Protein AF-A0A5C5SNL2-F1 (afdb_monomer_lite)

pLDDT: mean 94.35, std 7.92, range [54.0, 98.75]

Sequence (101 aa):
MPVIDLAWHLDLPFWANGGKPFKVRPSAVAADRSRYPAQWERTMAADLRFALHARTRSTGQVVILDGIHRLLKASILGWPTVNVRLLTEADLDDIAIAAPR

Radius of gyration: 14.46 Å; chains: 1; bounding box: 31×41×36 Å

Foldseek 3Di:
DFLVLVVVQQQWQQQDDPPRGRDDGNVVCVVCVVVPVVLVVLLCPDDQVDAFEWEADPVRRIGTPDDPSNSSNCVVVVPRDGHYDYDDVVNCCVVVPDDDD

Secondary structure (DSSP, 8-state):
-BHHHHGGGGGS--EEETTEEEEE-HHHHHH-TTT-HHHHHHHHH--TTSPEEEEE-TTS-EEEEE-HHHHHHHHHTT-SB--EEE--HHHHHHH--PPP-

Structure (mmCIF, N/CA/C/O backbone):
data_AF-A0A5C5SNL2-F1
#
_entry.id   AF-A0A5C5SNL2-F1
#
loop_
_atom_site.group_PDB
_atom_site.id
_atom_site.type_symbol
_atom_site.label_atom_id
_atom_site.label_alt_id
_atom_site.label_comp_id
_atom_site.label_asym_id
_atom_site.label_entity_id
_atom_site.label_seq_id
_atom_site.pdbx_PDB_ins_code
_atom_site.Cartn_x
_atom_site.Cartn_y
_atom_site.Cartn_z
_atom_site.occupancy
_atom_site.B_iso_or_equiv
_atom_site.auth_seq_id
_atom_site.auth_comp_id
_atom_site.auth_asym_id
_atom_site.auth_atom_id
_atom_site.pdbx_PDB_model_num
ATOM 1 N N . MET A 1 1 ? -6.074 -9.224 7.440 1.00 96.00 1 MET A N 1
ATOM 2 C CA . MET A 1 1 ? -7.050 -8.647 6.490 1.00 96.00 1 MET A CA 1
ATOM 3 C C . MET A 1 1 ? -6.908 -9.342 5.146 1.00 96.00 1 MET A C 1
ATOM 5 O O . MET A 1 1 ? -5.761 -9.581 4.766 1.00 96.00 1 MET A O 1
ATOM 9 N N . PRO A 1 2 ? -8.005 -9.707 4.461 1.00 97.94 2 PRO A N 1
ATOM 10 C CA . PRO A 1 2 ? -7.946 -10.265 3.113 1.00 97.94 2 PRO A CA 1
ATOM 11 C C . PRO A 1 2 ? -7.201 -9.339 2.150 1.00 97.94 2 PRO A C 1
ATOM 13 O O . PRO A 1 2 ? -7.404 -8.127 2.160 1.00 97.94 2 PRO A O 1
ATOM 16 N N . VAL A 1 3 ? -6.329 -9.902 1.313 1.00 98.12 3 VAL A N 1
ATOM 17 C CA . VAL A 1 3 ? -5.599 -9.111 0.305 1.00 98.12 3 VAL A CA 1
ATOM 18 C C . VAL A 1 3 ? -6.565 -8.495 -0.709 1.00 98.12 3 VAL A C 1
ATOM 20 O O . VAL A 1 3 ? -6.351 -7.363 -1.138 1.00 98.12 3 VAL A O 1
ATOM 23 N N . ILE A 1 4 ? -7.654 -9.195 -1.041 1.00 97.38 4 ILE A N 1
ATOM 24 C CA . ILE A 1 4 ? -8.660 -8.727 -2.003 1.00 97.38 4 ILE A CA 1
ATOM 25 C C . ILE A 1 4 ? -9.331 -7.413 -1.573 1.00 97.38 4 ILE A C 1
ATOM 27 O O . ILE A 1 4 ? -9.528 -6.534 -2.408 1.00 97.38 4 ILE A O 1
ATOM 31 N N . ASP A 1 5 ? -9.564 -7.221 -0.272 1.00 96.69 5 ASP A N 1
ATOM 32 C CA . ASP A 1 5 ? -10.177 -5.999 0.273 1.00 96.69 5 ASP A CA 1
ATOM 33 C C . ASP A 1 5 ? -9.267 -4.770 0.112 1.00 96.69 5 ASP A C 1
ATOM 35 O O . ASP A 1 5 ? -9.718 -3.624 0.127 1.00 96.69 5 ASP A O 1
ATOM 39 N N . LEU A 1 6 ? -7.963 -5.005 -0.056 1.00 97.75 6 LEU A N 1
ATOM 40 C CA . LEU A 1 6 ? -6.939 -3.977 -0.219 1.00 97.75 6 LEU A CA 1
ATOM 41 C C . LEU A 1 6 ? -6.451 -3.847 -1.665 1.00 97.75 6 LEU A C 1
ATOM 43 O O . LEU A 1 6 ? -5.759 -2.875 -1.972 1.00 97.75 6 LEU A O 1
ATOM 47 N N . ALA A 1 7 ? -6.808 -4.784 -2.548 1.00 96.31 7 ALA A N 1
ATOM 48 C CA . ALA A 1 7 ? -6.260 -4.906 -3.899 1.00 96.31 7 ALA A CA 1
ATOM 49 C C . ALA A 1 7 ? -6.474 -3.652 -4.756 1.00 96.31 7 ALA A C 1
ATOM 51 O O . ALA A 1 7 ? -5.632 -3.334 -5.589 1.00 96.31 7 ALA A O 1
ATOM 52 N N .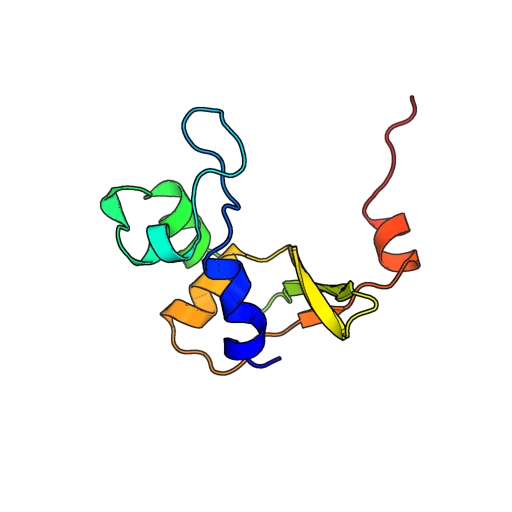 TRP A 1 8 ? -7.534 -2.884 -4.491 1.00 96.56 8 TRP A N 1
ATOM 53 C CA . TRP A 1 8 ? -7.812 -1.623 -5.183 1.00 96.56 8 TRP A CA 1
ATOM 54 C C . TRP A 1 8 ? -6.673 -0.591 -5.062 1.00 96.56 8 TRP A C 1
ATOM 56 O O . TRP A 1 8 ? -6.483 0.222 -5.964 1.00 96.56 8 TRP A O 1
ATOM 66 N N . HIS A 1 9 ? -5.856 -0.645 -4.000 1.00 98.19 9 HIS A N 1
ATOM 67 C CA . HIS A 1 9 ? -4.665 0.203 -3.879 1.00 98.19 9 HIS A CA 1
ATOM 68 C C . HIS A 1 9 ? -3.615 -0.121 -4.948 1.00 98.19 9 HIS A C 1
ATOM 70 O O . HIS A 1 9 ? -2.860 0.757 -5.359 1.00 98.19 9 HIS A O 1
ATOM 76 N N . LEU A 1 10 ? -3.546 -1.365 -5.432 1.00 98.38 1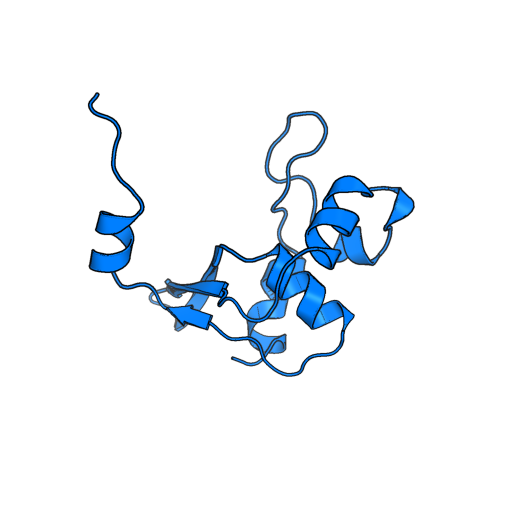0 LEU A N 1
ATOM 77 C CA . LEU A 1 10 ? -2.541 -1.766 -6.417 1.00 98.38 10 LEU A CA 1
ATOM 78 C C . LEU A 1 10 ? -2.723 -1.058 -7.764 1.00 98.38 10 LEU A C 1
ATOM 80 O O . LEU A 1 10 ? -1.766 -0.969 -8.531 1.00 98.38 10 LEU A O 1
ATOM 84 N N . ASP A 1 11 ? -3.906 -0.496 -8.012 1.00 98.19 11 ASP A N 1
ATOM 85 C CA . ASP A 1 11 ? -4.223 0.268 -9.215 1.00 98.19 11 ASP A CA 1
ATOM 86 C C . ASP A 1 11 ? -4.132 1.787 -9.031 1.00 98.19 11 ASP A C 1
ATOM 88 O O . ASP A 1 11 ? -4.317 2.540 -9.992 1.00 98.19 11 ASP A O 1
ATOM 92 N N . LEU A 1 12 ? -3.772 2.261 -7.836 1.00 97.69 12 LEU A N 1
ATOM 93 C CA . LEU A 1 12 ? -3.486 3.672 -7.600 1.00 97.69 12 LEU A CA 1
ATOM 94 C C . LEU A 1 12 ? -2.027 4.006 -7.926 1.00 97.69 12 LEU A C 1
ATOM 96 O O . LEU A 1 12 ? -1.125 3.190 -7.711 1.00 97.69 12 LEU A O 1
ATOM 100 N N . PRO A 1 13 ? -1.750 5.221 -8.419 1.00 96.81 13 PRO A N 1
ATOM 101 C CA . PRO A 1 13 ? -0.386 5.632 -8.684 1.00 96.81 13 PRO A CA 1
ATOM 102 C C . PRO A 1 13 ? 0.304 6.034 -7.374 1.00 96.81 13 PRO A C 1
ATOM 104 O O . PRO A 1 13 ? 0.061 7.117 -6.858 1.00 96.81 13 PRO A O 1
ATOM 107 N N . PHE A 1 14 ? 1.192 5.186 -6.852 1.00 96.56 14 PHE A N 1
ATOM 108 C CA . PHE A 1 14 ? 1.907 5.433 -5.592 1.00 96.56 14 PHE A CA 1
ATOM 109 C C . PHE A 1 14 ? 3.312 5.989 -5.790 1.00 96.56 14 PHE A C 1
ATOM 111 O O . PHE A 1 14 ? 3.769 6.827 -5.016 1.00 96.56 14 PHE A O 1
ATOM 118 N N . TRP A 1 15 ? 4.022 5.518 -6.813 1.00 96.75 15 TRP A N 1
ATOM 119 C CA . TRP A 1 15 ? 5.449 5.798 -6.934 1.00 96.75 15 TRP A CA 1
ATOM 120 C C . TRP A 1 15 ? 5.749 6.853 -7.988 1.00 96.75 15 TRP A C 1
ATOM 122 O O . TRP A 1 15 ? 5.030 7.007 -8.980 1.00 96.75 15 TRP A O 1
ATOM 132 N N . ALA A 1 16 ? 6.828 7.595 -7.752 1.00 94.75 16 ALA A N 1
ATOM 133 C CA . ALA A 1 16 ? 7.318 8.590 -8.686 1.00 94.75 16 ALA A CA 1
ATOM 134 C C . ALA A 1 16 ? 7.960 7.940 -9.921 1.00 94.75 16 ALA A C 1
ATOM 136 O O . ALA A 1 16 ? 8.491 6.831 -9.851 1.00 94.75 16 ALA A O 1
ATOM 137 N N . ASN A 1 17 ? 7.948 8.660 -11.040 1.00 92.19 17 ASN A N 1
ATOM 138 C CA . ASN A 1 17 ? 8.718 8.323 -12.235 1.00 92.19 17 ASN A CA 1
ATOM 139 C C . ASN A 1 17 ? 9.235 9.607 -12.887 1.00 92.19 17 ASN A C 1
ATOM 141 O O . ASN A 1 17 ? 8.462 10.547 -13.077 1.00 92.19 17 ASN A O 1
ATOM 145 N N . GLY A 1 18 ? 10.532 9.662 -13.198 1.00 89.19 18 GLY A N 1
ATOM 146 C CA . GLY A 1 18 ? 11.166 10.855 -13.772 1.00 89.19 18 GLY A CA 1
ATOM 147 C C . GLY A 1 18 ? 10.950 12.118 -12.927 1.00 89.19 18 GLY A C 1
ATOM 148 O O . GLY A 1 18 ? 10.549 13.150 -13.455 1.00 89.19 18 GLY A O 1
ATOM 149 N N . GLY A 1 19 ? 11.097 12.008 -11.602 1.00 91.44 19 GLY A N 1
ATOM 150 C CA . GLY A 1 19 ? 10.909 13.118 -10.655 1.00 91.44 19 GLY A CA 1
ATOM 151 C C . GLY A 1 19 ? 9.454 13.541 -10.410 1.00 91.44 19 GLY A C 1
ATOM 152 O O . GLY A 1 19 ? 9.202 14.368 -9.541 1.00 91.44 19 GLY A O 1
ATOM 153 N N . LYS A 1 20 ? 8.477 12.968 -11.124 1.00 93.19 20 LYS A N 1
ATOM 154 C CA . LYS A 1 20 ? 7.056 13.288 -10.937 1.00 93.19 20 LYS A CA 1
ATOM 155 C C . LYS A 1 20 ? 6.416 12.292 -9.968 1.00 93.19 20 LYS A C 1
ATOM 157 O O . LYS A 1 20 ? 6.426 11.099 -10.282 1.00 93.19 20 LYS A O 1
ATOM 162 N N . PRO A 1 21 ? 5.847 12.736 -8.832 1.00 94.50 21 PRO A N 1
ATOM 163 C CA . PRO A 1 21 ? 5.170 11.849 -7.889 1.00 94.50 21 PRO A CA 1
ATOM 164 C C . PRO A 1 21 ? 3.875 11.282 -8.486 1.00 94.50 21 PRO A C 1
ATOM 166 O O . PRO A 1 21 ? 3.319 11.843 -9.435 1.00 94.50 21 PRO A O 1
ATOM 169 N N . PHE A 1 22 ? 3.408 10.166 -7.919 1.00 95.56 22 PHE A N 1
ATOM 170 C CA . PHE A 1 22 ? 2.144 9.513 -8.277 1.00 95.56 22 PHE A CA 1
ATOM 171 C C . PHE A 1 22 ? 2.015 9.226 -9.784 1.00 95.56 22 PHE A C 1
ATOM 173 O O . PHE A 1 22 ? 1.082 9.678 -10.453 1.00 95.56 22 PHE A O 1
ATOM 180 N N . LYS A 1 23 ? 2.963 8.462 -10.341 1.00 96.81 23 LYS A N 1
ATOM 181 C CA . LYS A 1 23 ? 2.956 8.060 -11.761 1.00 96.81 23 LYS A CA 1
ATOM 182 C C . LYS A 1 23 ? 2.951 6.558 -12.001 1.00 96.81 23 LYS A C 1
ATOM 184 O O . LYS A 1 23 ? 2.522 6.138 -13.071 1.00 96.81 23 LYS A O 1
ATOM 189 N N . VAL A 1 24 ? 3.407 5.751 -11.048 1.00 97.50 24 VAL A N 1
ATOM 190 C CA . VAL A 1 24 ? 3.528 4.299 -11.223 1.00 97.50 24 VAL A CA 1
ATOM 191 C C . VAL A 1 24 ? 2.595 3.577 -10.266 1.00 97.50 24 VAL A C 1
ATOM 193 O O . VAL A 1 24 ? 2.620 3.817 -9.057 1.00 97.50 24 VAL A O 1
ATOM 196 N N . ARG A 1 25 ? 1.780 2.688 -10.839 1.00 98.44 25 ARG A N 1
ATOM 197 C CA . ARG A 1 25 ? 0.886 1.785 -10.113 1.00 98.44 25 ARG A CA 1
ATOM 198 C C . ARG A 1 25 ? 1.633 0.510 -9.715 1.00 98.44 25 ARG A C 1
ATOM 200 O O . ARG A 1 25 ? 2.374 -0.011 -10.552 1.00 98.44 25 ARG A O 1
ATOM 207 N N . PRO A 1 26 ? 1.419 -0.035 -8.509 1.00 98.56 26 PRO A N 1
ATOM 208 C CA . PRO A 1 26 ? 1.941 -1.347 -8.130 1.00 98.56 26 PRO A CA 1
ATOM 209 C C . PRO A 1 26 ? 1.605 -2.464 -9.133 1.00 98.56 26 PRO A C 1
ATOM 211 O O . PRO A 1 26 ? 2.485 -3.243 -9.495 1.00 98.56 26 PRO A O 1
ATOM 214 N N . SER A 1 27 ? 0.376 -2.498 -9.659 1.00 98.38 27 SER A N 1
ATOM 215 C CA . SER A 1 27 ? -0.047 -3.480 -10.668 1.00 98.38 27 SER A CA 1
ATOM 216 C C . SER A 1 27 ? 0.769 -3.389 -11.963 1.00 98.38 27 SER A C 1
ATOM 218 O O . SER A 1 27 ? 1.126 -4.413 -12.544 1.00 98.38 27 SER A O 1
ATOM 220 N N . ALA A 1 28 ? 1.171 -2.180 -12.374 1.00 98.31 28 ALA A N 1
ATOM 221 C CA . ALA A 1 28 ? 2.042 -1.982 -13.535 1.00 98.31 28 ALA A CA 1
ATOM 222 C C . ALA A 1 28 ? 3.459 -2.541 -13.310 1.00 98.31 28 ALA A C 1
ATOM 224 O O . ALA A 1 28 ? 4.070 -3.049 -14.246 1.00 98.31 28 ALA A O 1
ATOM 225 N N . VAL A 1 29 ? 3.966 -2.490 -12.075 1.00 98.19 29 VAL A N 1
ATOM 226 C CA . VAL A 1 29 ? 5.267 -3.079 -11.715 1.00 98.19 29 VAL A CA 1
ATOM 227 C C . VAL A 1 29 ? 5.220 -4.603 -11.737 1.00 98.19 29 VAL A C 1
ATOM 229 O O . VAL A 1 29 ? 6.172 -5.230 -12.193 1.00 98.19 29 VAL A O 1
ATOM 232 N N . ALA A 1 30 ? 4.113 -5.212 -11.302 1.00 97.94 30 ALA A N 1
ATOM 233 C CA . ALA A 1 30 ? 3.936 -6.658 -11.428 1.00 97.94 30 ALA A CA 1
ATOM 234 C C . ALA A 1 30 ? 3.818 -7.116 -12.891 1.00 97.94 30 ALA A C 1
ATOM 236 O O . ALA A 1 30 ? 4.342 -8.182 -13.225 1.00 97.94 30 ALA A O 1
ATOM 237 N N . ALA A 1 31 ? 3.160 -6.316 -13.738 1.00 98.06 31 ALA A N 1
ATOM 238 C CA . ALA A 1 31 ? 2.953 -6.613 -15.154 1.00 98.06 31 ALA A CA 1
ATOM 239 C C . ALA A 1 31 ? 4.230 -6.472 -16.003 1.00 98.06 31 ALA A C 1
ATOM 241 O O . ALA A 1 31 ? 4.449 -7.284 -16.897 1.00 98.06 31 ALA A O 1
ATOM 242 N N . ASP A 1 32 ? 5.081 -5.477 -15.725 1.00 96.94 32 ASP A N 1
ATOM 243 C CA . ASP A 1 32 ? 6.328 -5.235 -16.466 1.00 96.94 32 ASP A CA 1
ATOM 244 C C . ASP A 1 32 ? 7.487 -4.905 -15.515 1.00 96.94 32 ASP A C 1
ATOM 246 O O . ASP A 1 32 ? 7.822 -3.752 -15.226 1.00 96.94 32 ASP A O 1
ATOM 250 N N . ARG A 1 33 ? 8.113 -5.968 -15.014 1.00 95.88 33 ARG A N 1
ATOM 251 C CA . ARG A 1 33 ? 9.184 -5.903 -14.009 1.00 95.88 33 ARG A CA 1
ATOM 252 C C . ARG A 1 33 ? 10.456 -5.273 -14.573 1.00 95.88 33 ARG A C 1
ATOM 254 O O . ARG A 1 33 ? 11.146 -4.549 -13.861 1.00 95.88 33 ARG A O 1
ATOM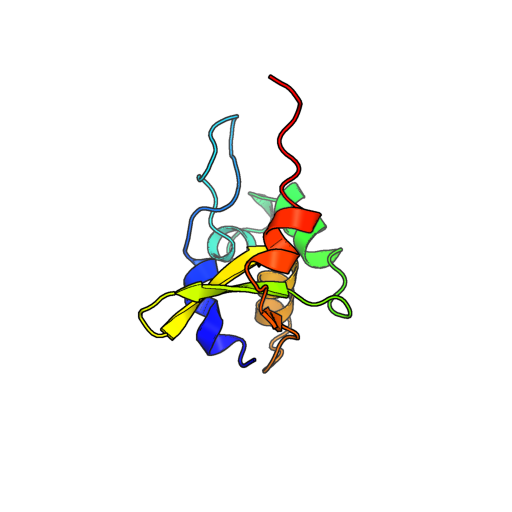 261 N N . SER A 1 34 ? 10.741 -5.518 -15.855 1.00 96.25 34 SER A N 1
ATOM 262 C CA . SER A 1 34 ? 11.895 -4.965 -16.574 1.00 96.25 34 SER A CA 1
ATOM 263 C C . SER A 1 34 ? 11.827 -3.452 -16.722 1.00 96.25 34 SER A C 1
ATOM 265 O O . SER A 1 34 ? 12.859 -2.787 -16.692 1.00 96.25 34 SER A O 1
ATOM 267 N N . ARG A 1 35 ? 10.621 -2.894 -16.855 1.00 96.44 35 ARG A N 1
ATOM 268 C CA . ARG A 1 35 ? 10.420 -1.447 -16.942 1.00 96.44 35 ARG A CA 1
ATOM 269 C C . ARG A 1 35 ? 10.566 -0.739 -15.597 1.00 96.44 35 ARG A C 1
ATOM 271 O O . ARG A 1 35 ? 10.891 0.448 -15.570 1.00 96.44 35 ARG A O 1
ATOM 278 N N . TYR A 1 36 ? 10.334 -1.442 -14.489 1.00 9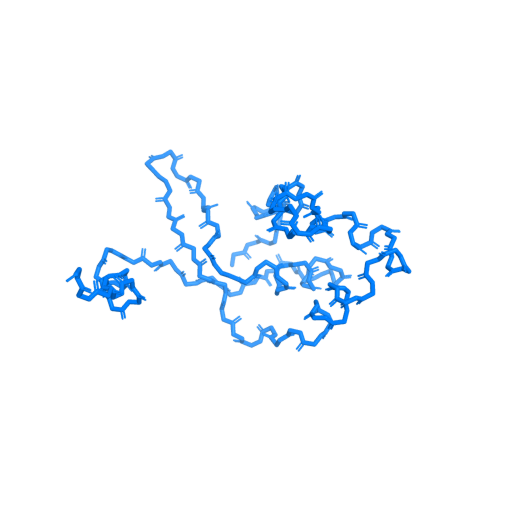6.31 36 TYR A N 1
ATOM 279 C CA . TYR A 1 36 ? 10.353 -0.873 -13.139 1.00 96.31 36 TYR A CA 1
ATOM 280 C C . TYR A 1 36 ? 11.251 -1.660 -12.164 1.00 96.31 36 TYR A C 1
ATOM 282 O O . TYR A 1 36 ? 10.792 -2.011 -11.070 1.00 96.31 36 TYR A O 1
ATOM 290 N N . PRO A 1 37 ? 12.534 -1.903 -12.497 1.00 96.50 37 PRO A N 1
ATOM 291 C CA . PRO A 1 37 ? 13.390 -2.825 -11.749 1.00 96.50 37 PRO A CA 1
ATOM 292 C C . PRO A 1 37 ? 13.568 -2.392 -10.290 1.00 96.50 37 PRO A C 1
ATOM 294 O O . PRO A 1 37 ? 13.359 -3.190 -9.385 1.00 96.50 37 PRO A O 1
ATOM 297 N N . ALA A 1 38 ? 13.787 -1.098 -10.034 1.00 95.62 38 ALA A N 1
ATOM 298 C CA . ALA A 1 38 ? 13.950 -0.582 -8.674 1.00 95.62 38 ALA A CA 1
ATOM 299 C C . ALA A 1 38 ? 12.706 -0.787 -7.784 1.00 95.62 38 ALA A C 1
ATOM 301 O O . ALA A 1 38 ? 12.822 -1.059 -6.589 1.00 95.62 38 ALA A O 1
ATOM 302 N N . GLN A 1 39 ? 11.494 -0.655 -8.337 1.00 97.44 39 GLN A N 1
ATOM 303 C CA . GLN A 1 39 ? 10.268 -0.890 -7.562 1.00 97.44 39 GLN A CA 1
ATOM 304 C C . GLN A 1 39 ? 9.995 -2.381 -7.386 1.00 97.44 39 GLN A C 1
ATOM 306 O O . GLN A 1 39 ? 9.516 -2.796 -6.329 1.00 97.44 39 GLN A O 1
ATOM 311 N N . TRP A 1 40 ? 10.327 -3.188 -8.393 1.00 98.19 40 TRP A N 1
ATOM 312 C CA . TRP A 1 40 ? 10.253 -4.639 -8.310 1.00 98.19 40 TRP A CA 1
ATOM 313 C C . TRP 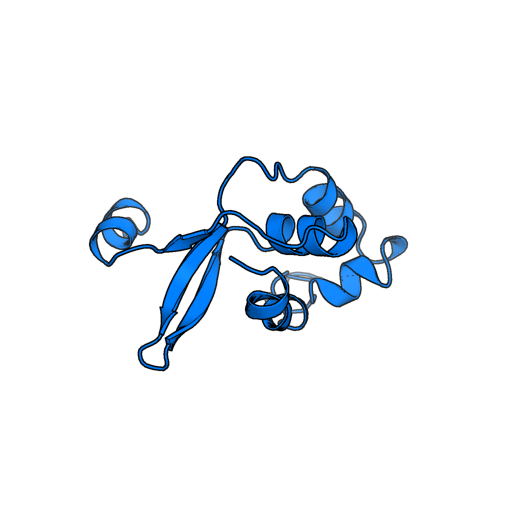A 1 40 ? 11.190 -5.189 -7.226 1.00 98.19 40 TRP A C 1
ATOM 315 O O . TRP A 1 40 ? 10.749 -5.930 -6.351 1.00 98.19 40 TRP A O 1
ATOM 325 N N . GLU A 1 41 ? 12.452 -4.763 -7.216 1.00 98.25 41 GLU A N 1
ATOM 326 C CA . GLU A 1 41 ? 13.450 -5.159 -6.217 1.00 98.25 41 GLU A CA 1
ATOM 327 C C . GLU A 1 41 ? 13.003 -4.795 -4.800 1.00 98.25 41 GLU A C 1
ATOM 329 O O . GLU A 1 41 ? 12.982 -5.653 -3.920 1.00 98.25 41 GLU A O 1
ATOM 334 N N . ARG A 1 42 ? 12.541 -3.555 -4.586 1.00 97.94 42 ARG A N 1
ATOM 335 C CA . ARG A 1 42 ? 11.988 -3.122 -3.291 1.00 97.94 42 ARG A CA 1
ATOM 336 C C . ARG A 1 42 ? 10.762 -3.929 -2.875 1.00 97.94 42 ARG A C 1
ATOM 338 O O . ARG A 1 42 ? 10.614 -4.244 -1.697 1.00 97.94 42 ARG A O 1
ATOM 345 N N . THR A 1 43 ? 9.897 -4.273 -3.829 1.00 98.50 43 THR A N 1
ATOM 346 C CA . THR A 1 43 ? 8.738 -5.142 -3.585 1.00 98.50 43 THR A CA 1
ATOM 347 C C . THR A 1 43 ? 9.196 -6.504 -3.093 1.00 98.50 43 THR A C 1
ATOM 349 O O . THR A 1 43 ? 8.756 -6.950 -2.039 1.00 98.50 43 THR A O 1
ATOM 352 N N . MET A 1 44 ? 10.116 -7.152 -3.805 1.00 98.50 44 MET A N 1
ATOM 353 C CA . MET A 1 44 ? 10.576 -8.496 -3.461 1.00 98.50 44 MET A CA 1
ATOM 354 C C . MET A 1 44 ? 11.419 -8.531 -2.182 1.00 98.50 44 MET A C 1
ATOM 356 O O . MET A 1 44 ? 11.334 -9.508 -1.433 1.00 98.50 44 MET A O 1
ATOM 360 N N . ALA A 1 45 ? 12.146 -7.456 -1.878 1.00 98.44 45 ALA A N 1
ATOM 361 C CA . ALA A 1 45 ? 12.892 -7.286 -0.634 1.00 98.44 45 ALA A CA 1
ATOM 362 C C . ALA A 1 45 ? 12.002 -6.985 0.587 1.00 98.44 45 ALA A C 1
ATOM 364 O O . ALA A 1 45 ? 12.458 -7.123 1.719 1.00 98.44 45 ALA A O 1
ATOM 365 N N . ALA A 1 46 ? 10.737 -6.594 0.394 1.00 98.31 46 ALA A N 1
ATOM 366 C CA . ALA A 1 46 ? 9.850 -6.253 1.500 1.00 98.31 46 ALA A CA 1
ATOM 367 C C . ALA A 1 46 ? 9.576 -7.469 2.406 1.00 98.31 46 ALA A C 1
ATOM 369 O O . ALA A 1 46 ? 9.230 -8.558 1.937 1.00 98.31 46 ALA A O 1
ATOM 370 N N . ASP A 1 47 ? 9.705 -7.282 3.717 1.00 98.00 47 ASP A N 1
ATOM 371 C CA . ASP A 1 47 ? 9.462 -8.328 4.709 1.00 98.00 47 ASP A CA 1
ATOM 372 C C . ASP A 1 47 ? 7.987 -8.338 5.136 1.00 98.00 47 ASP A C 1
ATOM 374 O O . ASP A 1 47 ? 7.472 -7.363 5.684 1.00 98.00 47 ASP A O 1
ATOM 378 N N . LEU A 1 48 ? 7.301 -9.451 4.864 1.00 98.00 48 LEU A N 1
ATOM 379 C CA . LEU A 1 48 ? 5.871 -9.627 5.129 1.00 98.00 48 LEU A CA 1
ATOM 380 C C . LEU A 1 48 ? 5.549 -9.916 6.603 1.00 98.00 48 LEU A C 1
ATOM 382 O O . LEU A 1 48 ? 4.374 -9.944 6.965 1.00 98.00 48 LEU A O 1
ATOM 386 N N . ARG A 1 49 ? 6.560 -10.106 7.464 1.00 97.44 49 ARG A N 1
ATOM 387 C CA . ARG A 1 49 ? 6.356 -10.220 8.918 1.00 97.44 49 ARG A CA 1
ATOM 388 C C . ARG A 1 49 ? 5.870 -8.904 9.527 1.00 97.44 49 ARG A C 1
ATOM 390 O O . ARG A 1 49 ? 5.162 -8.925 10.531 1.00 97.44 49 ARG A O 1
ATOM 397 N N . PHE A 1 50 ? 6.215 -7.769 8.914 1.00 97.56 50 PHE A N 1
ATOM 398 C CA . PHE A 1 50 ? 5.782 -6.448 9.362 1.00 97.56 50 PHE A CA 1
ATOM 399 C C . PHE A 1 50 ? 4.411 -6.083 8.794 1.00 97.56 50 PHE A C 1
ATOM 401 O O . PHE A 1 50 ? 4.122 -6.293 7.614 1.00 97.56 50 PHE A O 1
ATOM 408 N N . ALA A 1 51 ? 3.573 -5.488 9.641 1.00 97.75 51 ALA A N 1
ATOM 409 C CA . ALA A 1 51 ? 2.233 -5.076 9.258 1.00 97.75 51 ALA A CA 1
ATOM 410 C C . ALA A 1 51 ? 2.239 -3.949 8.209 1.00 97.75 51 ALA A C 1
ATOM 412 O O . ALA A 1 51 ? 3.188 -3.170 8.066 1.00 97.75 51 ALA A O 1
ATOM 413 N N . LEU A 1 52 ? 1.147 -3.853 7.461 1.00 98.38 52 LEU A N 1
ATOM 414 C CA . LEU A 1 52 ? 0.776 -2.652 6.724 1.00 98.38 52 LEU A CA 1
ATOM 415 C C . LEU A 1 52 ? 0.162 -1.670 7.727 1.00 98.38 52 LEU A C 1
ATOM 417 O O . LEU A 1 52 ? -0.592 -2.091 8.607 1.00 98.38 52 LEU A O 1
ATOM 421 N N . HIS A 1 53 ? 0.448 -0.380 7.586 1.00 97.56 53 HIS A N 1
ATOM 422 C CA . HIS A 1 53 ? -0.202 0.655 8.387 1.00 97.56 53 HIS A CA 1
ATOM 423 C C . HIS A 1 53 ? -1.326 1.278 7.578 1.00 97.56 53 HIS A C 1
ATOM 425 O O . HIS A 1 53 ? -1.121 1.675 6.429 1.00 97.56 53 HIS A O 1
ATOM 431 N N . ALA A 1 54 ? -2.516 1.352 8.161 1.00 97.38 54 ALA A N 1
ATOM 432 C CA . ALA A 1 54 ? -3.694 1.850 7.471 1.00 97.38 54 ALA A CA 1
ATOM 433 C C . ALA A 1 54 ? -4.617 2.631 8.408 1.00 97.38 54 ALA A C 1
ATOM 435 O O . ALA A 1 54 ? -4.499 2.561 9.628 1.00 97.38 54 ALA A O 1
ATOM 436 N N . ARG A 1 55 ? -5.556 3.366 7.821 1.00 96.06 55 ARG A N 1
ATOM 437 C CA . ARG A 1 55 ? -6.632 4.082 8.512 1.00 96.06 55 ARG A CA 1
ATOM 438 C C . ARG A 1 55 ? -7.968 3.668 7.927 1.00 96.06 55 ARG A C 1
ATOM 440 O O . ARG A 1 55 ? -8.059 3.372 6.739 1.00 96.06 55 ARG A O 1
ATOM 447 N N . THR A 1 56 ? -9.014 3.717 8.736 1.00 95.25 56 THR A N 1
ATOM 448 C CA . THR A 1 56 ? -10.383 3.536 8.250 1.00 95.25 56 THR A CA 1
ATOM 449 C C . THR A 1 56 ? -10.986 4.906 7.955 1.00 95.25 56 THR A C 1
ATOM 451 O O . THR A 1 56 ? -10.922 5.810 8.787 1.00 95.25 56 THR A O 1
ATOM 454 N N . ARG A 1 57 ? -11.555 5.090 6.762 1.00 89.75 57 ARG A N 1
ATOM 455 C CA . ARG A 1 57 ? -12.356 6.278 6.434 1.00 89.75 57 ARG A CA 1
ATOM 456 C C . ARG A 1 57 ? -13.691 6.219 7.172 1.00 89.75 57 ARG A C 1
ATOM 458 O O . ARG A 1 57 ? -14.152 5.143 7.537 1.00 89.75 57 ARG A O 1
ATOM 465 N N . SER A 1 58 ? -14.379 7.354 7.282 1.00 88.25 58 SER A N 1
ATOM 466 C CA . SER A 1 58 ? -15.762 7.399 7.787 1.00 88.25 58 SER A CA 1
ATOM 467 C C . SER A 1 58 ? -16.723 6.492 7.004 1.00 88.25 58 SER A C 1
ATOM 469 O O . SER A 1 58 ? -17.718 6.033 7.547 1.00 88.25 58 SER A O 1
ATOM 471 N N . THR A 1 59 ? -16.399 6.188 5.744 1.00 89.69 59 THR A N 1
ATOM 472 C CA . THR A 1 59 ? -17.142 5.267 4.874 1.00 89.69 59 THR A CA 1
ATOM 473 C C . THR A 1 59 ? -16.847 3.783 5.132 1.00 89.69 59 THR A C 1
ATOM 475 O O . THR A 1 59 ? -17.354 2.935 4.407 1.00 89.69 59 THR A O 1
ATOM 478 N N . GLY A 1 60 ? -15.991 3.446 6.103 1.00 88.62 60 GLY A N 1
ATOM 479 C CA . GLY A 1 60 ? -15.581 2.069 6.407 1.00 88.62 60 GLY A CA 1
ATOM 480 C C . GLY A 1 60 ? -14.461 1.517 5.516 1.00 88.62 60 GLY A C 1
ATOM 481 O O . GLY A 1 60 ? -13.937 0.441 5.785 1.00 88.62 60 GLY A O 1
ATOM 482 N N . GLN A 1 61 ? -14.043 2.250 4.479 1.00 91.44 61 GLN A N 1
ATOM 483 C CA . GLN A 1 61 ? -12.935 1.840 3.612 1.00 91.44 61 GLN A CA 1
ATOM 484 C C . GLN A 1 61 ? -11.589 1.952 4.331 1.00 91.44 61 GLN A C 1
ATOM 486 O O . GLN A 1 61 ? -11.286 2.981 4.934 1.00 91.44 61 GLN A O 1
ATOM 491 N N . VAL A 1 62 ? -10.750 0.928 4.199 1.00 96.19 62 VAL A N 1
ATOM 492 C CA . VAL A 1 62 ? -9.380 0.929 4.722 1.00 96.19 62 VAL A CA 1
ATOM 493 C C . VAL A 1 62 ? -8.452 1.561 3.692 1.00 96.19 62 VAL A C 1
ATOM 495 O O . VAL A 1 62 ? -8.429 1.123 2.547 1.00 96.19 62 VAL A O 1
ATOM 498 N N . VAL A 1 63 ? -7.687 2.573 4.098 1.00 95.81 63 VAL A N 1
ATOM 499 C CA . VAL A 1 63 ? -6.698 3.276 3.273 1.00 95.81 63 VAL A CA 1
ATOM 500 C C . VAL A 1 63 ? -5.309 3.028 3.837 1.00 95.81 63 VAL A C 1
ATOM 502 O O . VAL A 1 63 ? -5.041 3.334 4.999 1.00 95.81 63 VAL A O 1
ATOM 505 N N . ILE A 1 64 ? -4.422 2.481 3.012 1.00 97.00 64 ILE A N 1
ATOM 506 C CA . ILE A 1 64 ? -3.034 2.205 3.387 1.00 97.00 64 ILE A CA 1
ATOM 507 C C . ILE A 1 64 ? -2.237 3.512 3.435 1.00 97.00 64 ILE A C 1
ATOM 509 O O . ILE A 1 64 ? -2.232 4.283 2.479 1.00 97.00 64 ILE A O 1
ATOM 513 N N . LEU A 1 65 ? -1.531 3.716 4.545 1.00 95.06 65 LEU A N 1
ATOM 514 C CA . LEU A 1 65 ? -0.569 4.799 4.746 1.00 95.06 65 LEU A CA 1
ATOM 515 C C . LEU A 1 65 ? 0.856 4.344 4.415 1.00 95.06 65 LEU A C 1
ATOM 517 O O . LEU A 1 65 ? 1.604 5.069 3.767 1.00 95.06 65 LEU A O 1
ATOM 521 N N . ASP A 1 66 ? 1.216 3.124 4.826 1.00 95.50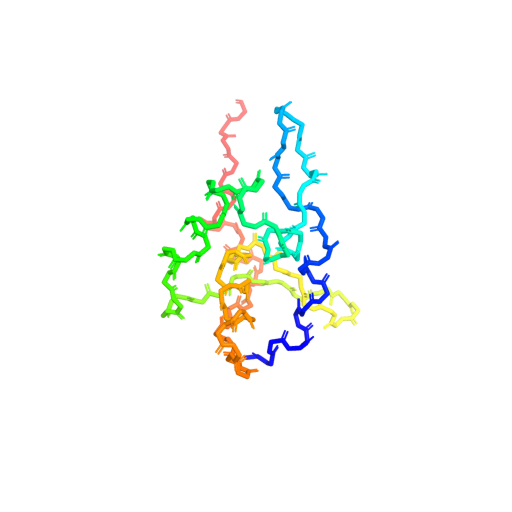 66 ASP A N 1
ATOM 522 C CA . ASP A 1 66 ? 2.513 2.508 4.544 1.00 95.50 66 ASP A CA 1
ATOM 523 C C . ASP A 1 66 ? 2.378 1.000 4.289 1.00 95.50 66 ASP A C 1
ATOM 525 O O . ASP A 1 66 ? 1.528 0.313 4.861 1.00 95.50 66 ASP A O 1
ATOM 529 N N . GLY A 1 67 ? 3.273 0.472 3.453 1.00 97.44 67 GLY A N 1
ATOM 530 C CA . GLY A 1 67 ? 3.369 -0.959 3.178 1.00 97.44 67 GLY A CA 1
ATOM 531 C C . GLY A 1 67 ? 2.852 -1.387 1.810 1.00 97.44 67 GLY A C 1
ATOM 532 O O . GLY A 1 67 ? 2.598 -2.571 1.610 1.00 97.44 67 GLY A O 1
ATOM 533 N N . ILE A 1 68 ? 2.746 -0.477 0.836 1.00 98.44 68 ILE A N 1
ATOM 534 C CA . ILE A 1 68 ? 2.318 -0.818 -0.534 1.00 98.44 68 ILE A CA 1
ATOM 535 C C . ILE A 1 68 ? 3.232 -1.865 -1.191 1.00 98.44 68 ILE A C 1
ATOM 537 O O . ILE A 1 68 ? 2.736 -2.768 -1.860 1.00 98.44 68 ILE A O 1
ATOM 541 N N . HIS A 1 69 ? 4.547 -1.824 -0.944 1.00 98.69 69 HIS A N 1
ATOM 542 C CA . HIS A 1 69 ? 5.464 -2.888 -1.383 1.00 98.69 69 HIS A CA 1
ATOM 543 C C . HIS A 1 69 ? 5.120 -4.251 -0.757 1.00 98.69 69 HIS A C 1
ATOM 545 O O . HIS A 1 69 ? 5.166 -5.266 -1.446 1.00 98.69 69 HIS A O 1
ATOM 551 N N . ARG A 1 70 ? 4.717 -4.282 0.524 1.00 98.69 70 ARG A N 1
ATOM 552 C CA . ARG A 1 70 ? 4.293 -5.511 1.221 1.00 98.69 70 ARG A CA 1
ATOM 553 C C . ARG A 1 70 ? 2.965 -6.030 0.670 1.00 98.69 70 ARG A C 1
ATOM 555 O O . ARG A 1 70 ? 2.853 -7.224 0.410 1.00 98.69 70 ARG A O 1
ATOM 562 N N . LEU A 1 71 ? 1.999 -5.144 0.415 1.00 98.75 71 LEU A N 1
ATOM 563 C CA . LEU A 1 71 ? 0.742 -5.518 -0.239 1.00 98.75 71 LEU A CA 1
ATOM 564 C C . LEU A 1 71 ? 0.997 -6.139 -1.618 1.00 98.75 71 LEU A C 1
ATOM 566 O O . LEU A 1 71 ? 0.490 -7.222 -1.905 1.00 98.75 71 LEU A O 1
ATOM 570 N N . LEU A 1 72 ? 1.800 -5.473 -2.456 1.00 98.75 72 LEU A N 1
ATOM 571 C CA . LEU A 1 72 ? 2.100 -5.962 -3.800 1.00 98.75 72 LEU A CA 1
ATOM 572 C C . LEU A 1 72 ? 2.793 -7.329 -3.747 1.00 98.75 72 LEU A C 1
ATOM 574 O O . LEU A 1 72 ? 2.386 -8.242 -4.461 1.00 98.75 72 LEU A O 1
ATOM 578 N N . LYS A 1 73 ? 3.788 -7.505 -2.867 1.00 98.75 73 LYS A N 1
ATOM 579 C CA . LYS A 1 73 ? 4.465 -8.796 -2.685 1.00 98.75 73 LYS A CA 1
ATOM 580 C C . LYS A 1 73 ? 3.491 -9.893 -2.252 1.00 98.75 73 LYS A C 1
ATOM 582 O O . LYS A 1 73 ? 3.505 -10.967 -2.843 1.00 98.75 73 LYS A O 1
ATOM 587 N N . ALA A 1 74 ? 2.632 -9.630 -1.266 1.00 98.69 74 ALA A N 1
ATOM 588 C CA . ALA A 1 74 ? 1.625 -10.594 -0.820 1.00 98.69 74 ALA A CA 1
ATOM 589 C C . ALA A 1 74 ? 0.671 -10.993 -1.959 1.00 98.69 74 ALA A C 1
ATOM 591 O O . ALA A 1 74 ? 0.388 -12.177 -2.131 1.00 98.69 74 ALA A O 1
ATOM 592 N N . SER A 1 75 ? 0.252 -10.028 -2.786 1.00 98.56 75 SER A N 1
ATOM 593 C CA . SER A 1 75 ? -0.567 -10.290 -3.973 1.00 98.56 75 SER A CA 1
ATOM 594 C C . SER A 1 75 ? 0.157 -11.162 -5.003 1.00 98.56 75 SER A C 1
ATOM 596 O O . SER A 1 75 ? -0.445 -12.097 -5.519 1.00 98.56 75 SER A O 1
ATOM 598 N N . ILE A 1 76 ? 1.436 -10.892 -5.291 1.00 98.44 76 ILE A N 1
ATOM 599 C CA . ILE A 1 76 ? 2.248 -11.683 -6.236 1.00 98.44 76 ILE A CA 1
ATOM 600 C C . ILE A 1 76 ? 2.420 -13.124 -5.746 1.00 98.44 76 ILE A C 1
ATOM 602 O O . ILE A 1 76 ? 2.365 -14.056 -6.543 1.00 98.44 76 ILE A O 1
ATOM 606 N N . LEU A 1 77 ? 2.637 -13.307 -4.442 1.00 98.31 77 LEU A N 1
ATOM 607 C CA . LEU A 1 77 ? 2.822 -14.623 -3.828 1.00 98.31 77 LEU A CA 1
ATOM 608 C C . LEU A 1 77 ? 1.502 -15.377 -3.597 1.00 98.31 77 LEU A C 1
ATOM 610 O O . LEU A 1 77 ? 1.533 -16.491 -3.080 1.00 98.31 77 LEU A O 1
ATOM 614 N N . GLY A 1 78 ? 0.353 -14.783 -3.936 1.00 98.19 78 GLY A N 1
ATOM 615 C CA . GLY A 1 78 ? -0.958 -15.403 -3.743 1.00 98.19 78 GLY A CA 1
ATOM 616 C C . GLY A 1 78 ? -1.348 -15.576 -2.273 1.00 98.19 78 GLY A C 1
ATOM 617 O O . GLY A 1 78 ? -2.094 -16.493 -1.939 1.00 98.19 78 GLY A O 1
ATOM 618 N N . TRP A 1 79 ? -0.837 -14.730 -1.374 1.00 98.19 79 TRP A N 1
ATOM 619 C CA . TRP A 1 79 ? -1.211 -14.798 0.037 1.00 98.19 79 TRP A CA 1
ATOM 620 C C . TRP A 1 79 ? -2.666 -14.350 0.212 1.00 98.19 79 TRP A C 1
ATOM 622 O O . TRP A 1 79 ? -3.034 -13.278 -0.273 1.00 98.19 79 TRP A O 1
ATOM 632 N N . PRO A 1 80 ? -3.501 -15.115 0.935 1.00 97.88 80 PRO A N 1
ATOM 633 C CA . PRO A 1 80 ? -4.910 -14.765 1.096 1.00 97.88 80 PRO A CA 1
ATOM 634 C C . PRO A 1 80 ? -5.095 -13.554 2.017 1.00 97.88 80 PRO A C 1
ATOM 636 O O . PRO A 1 80 ? -6.062 -12.803 1.886 1.00 97.88 80 PRO A O 1
ATOM 639 N N . THR A 1 81 ? -4.163 -13.343 2.950 1.00 98.44 81 THR A N 1
ATOM 640 C CA . THR A 1 81 ? -4.261 -12.318 3.988 1.00 98.44 81 THR A CA 1
ATOM 641 C C . THR A 1 81 ? -2.924 -11.648 4.272 1.00 98.44 81 THR A C 1
ATOM 643 O O . THR A 1 81 ? -1.870 -12.271 4.171 1.00 98.44 81 THR A O 1
ATOM 646 N N . VAL A 1 82 ? -2.991 -10.399 4.730 1.00 98.19 82 VAL A N 1
ATOM 647 C CA . VAL A 1 82 ? -1.861 -9.623 5.256 1.00 98.19 82 VAL A CA 1
ATOM 648 C C . VAL A 1 82 ? -2.158 -9.090 6.656 1.00 98.19 82 VAL A C 1
ATOM 650 O O . VAL A 1 82 ? -3.319 -8.841 7.011 1.00 98.19 82 VAL A O 1
ATOM 653 N N . ASN A 1 83 ? -1.104 -8.890 7.447 1.00 98.12 83 ASN A N 1
ATOM 654 C CA . ASN A 1 83 ? -1.191 -8.207 8.734 1.00 98.12 83 ASN A CA 1
ATOM 655 C C . ASN A 1 83 ? -1.385 -6.709 8.501 1.00 98.12 83 ASN A C 1
ATOM 657 O O . ASN A 1 83 ? -0.597 -6.083 7.796 1.00 98.12 83 ASN A O 1
ATOM 661 N N . VAL A 1 84 ? -2.423 -6.132 9.100 1.00 98.25 84 VAL A N 1
ATOM 662 C CA . VAL A 1 84 ? -2.725 -4.701 9.006 1.00 98.25 84 VAL A CA 1
ATOM 663 C C . VAL A 1 84 ? -2.882 -4.161 10.415 1.00 98.25 84 VAL A C 1
ATOM 665 O O . VAL A 1 84 ? -3.674 -4.695 11.189 1.00 98.25 84 VAL A O 1
ATOM 668 N N . ARG A 1 85 ? -2.143 -3.102 10.734 1.00 97.50 85 ARG A N 1
ATOM 669 C CA . ARG A 1 85 ? -2.333 -2.306 11.942 1.00 97.50 85 ARG A CA 1
ATOM 670 C C . ARG A 1 85 ? -3.107 -1.052 11.552 1.00 97.50 85 ARG A C 1
ATOM 672 O O . ARG A 1 85 ? -2.628 -0.236 10.762 1.00 97.50 85 ARG A O 1
ATOM 679 N N . LEU A 1 86 ? -4.317 -0.934 12.088 1.00 96.94 86 LEU A N 1
ATOM 680 C CA . LEU A 1 86 ? -5.122 0.274 11.959 1.00 96.94 86 LEU A CA 1
ATOM 681 C C . LEU A 1 86 ? -4.602 1.308 12.954 1.00 96.94 86 LEU A C 1
ATOM 683 O O . LEU A 1 86 ? -4.532 1.023 14.146 1.00 96.94 86 LEU A O 1
ATOM 687 N N . LEU A 1 87 ? -4.202 2.469 12.448 1.00 95.56 87 LEU A N 1
ATOM 688 C CA . LEU A 1 87 ? -3.683 3.559 13.261 1.00 95.56 87 LEU A CA 1
ATOM 689 C C . LEU A 1 87 ? -4.833 4.396 13.827 1.00 95.56 87 LEU A C 1
ATOM 691 O O . LEU A 1 87 ? -5.800 4.705 13.130 1.00 95.56 87 LEU A O 1
ATOM 695 N N . THR A 1 88 ? -4.712 4.776 15.087 1.00 93.69 88 THR A N 1
ATOM 696 C CA . THR A 1 88 ? -5.551 5.774 15.756 1.00 93.69 88 THR A CA 1
ATOM 697 C C . THR A 1 88 ? -5.037 7.186 15.472 1.00 93.69 88 THR A C 1
ATOM 699 O O . THR A 1 88 ? -4.086 7.357 14.710 1.00 93.69 88 THR A O 1
ATOM 702 N N . GLU A 1 89 ? -5.686 8.218 16.018 1.00 89.69 89 GLU A N 1
ATOM 703 C CA . GLU A 1 89 ? -5.159 9.592 15.949 1.00 89.69 89 GLU A CA 1
ATOM 704 C C . GLU A 1 89 ? -3.867 9.732 16.757 1.00 89.69 89 GLU A C 1
ATOM 706 O O . GLU A 1 89 ? -2.896 10.272 16.248 1.00 89.69 89 GLU A O 1
ATOM 711 N N . ALA A 1 90 ? -3.814 9.131 17.948 1.00 90.75 90 ALA A N 1
ATOM 712 C CA . ALA A 1 90 ? -2.621 9.141 18.790 1.00 90.75 90 ALA A CA 1
ATOM 713 C C . ALA A 1 90 ? -1.415 8.486 18.093 1.00 90.75 90 ALA A C 1
ATOM 715 O O . ALA A 1 90 ? -0.313 9.020 18.137 1.00 90.75 90 ALA A O 1
ATOM 716 N N . ASP A 1 91 ? -1.630 7.381 17.365 1.00 92.75 91 ASP A N 1
ATOM 717 C CA . ASP A 1 91 ? -0.558 6.775 16.561 1.00 92.75 91 ASP A CA 1
ATOM 718 C C . ASP A 1 91 ? -0.039 7.731 15.467 1.00 92.75 91 ASP A C 1
ATOM 720 O O . ASP A 1 91 ? 1.115 7.614 15.062 1.00 92.75 91 ASP A O 1
ATOM 724 N N . LEU A 1 92 ? -0.885 8.632 14.939 1.00 89.06 92 LEU A N 1
ATOM 725 C CA . LEU A 1 92 ? -0.456 9.628 13.955 1.00 89.06 92 LEU A CA 1
ATOM 726 C C . LEU A 1 92 ? 0.390 10.723 14.602 1.00 89.06 92 LEU A C 1
ATOM 728 O O . LEU A 1 92 ? 1.396 11.103 14.012 1.00 89.06 92 LEU A O 1
ATOM 732 N N . ASP A 1 93 ? 0.021 11.189 15.792 1.00 88.88 93 ASP A N 1
ATOM 733 C CA . ASP A 1 93 ? 0.780 12.210 16.523 1.00 88.88 93 ASP A CA 1
ATOM 734 C C . ASP A 1 93 ? 2.213 11.739 16.832 1.00 88.88 93 ASP A C 1
ATOM 736 O O . ASP A 1 93 ? 3.162 12.520 16.740 1.00 88.88 93 ASP A O 1
ATOM 740 N N . ASP A 1 94 ? 2.388 10.440 17.088 1.00 86.81 94 ASP A N 1
ATOM 741 C CA . ASP A 1 94 ? 3.697 9.828 17.344 1.00 86.81 94 ASP A CA 1
ATOM 742 C C . ASP A 1 94 ? 4.594 9.737 16.092 1.00 86.81 94 ASP A C 1
ATOM 744 O O . ASP A 1 94 ? 5.822 9.719 16.205 1.00 86.81 94 ASP A O 1
ATOM 748 N N . ILE A 1 95 ? 4.012 9.658 14.887 1.00 84.25 95 ILE A N 1
ATOM 749 C CA . ILE A 1 95 ? 4.766 9.470 13.628 1.00 84.25 95 ILE A CA 1
ATOM 750 C C . ILE A 1 95 ? 4.857 10.738 12.777 1.00 84.25 95 ILE A C 1
ATOM 752 O O . ILE A 1 95 ? 5.816 10.911 12.024 1.00 84.25 95 ILE A O 1
ATOM 756 N N . ALA A 1 96 ? 3.862 11.618 12.863 1.00 79.69 96 ALA A N 1
ATOM 757 C CA . ALA A 1 96 ? 3.748 12.843 12.088 1.00 79.69 96 ALA A CA 1
ATOM 758 C C . ALA A 1 96 ? 4.242 14.030 12.921 1.00 79.69 96 ALA A C 1
ATOM 760 O O . ALA A 1 96 ? 3.525 15.005 13.142 1.00 79.69 96 ALA A O 1
ATOM 761 N N . ILE A 1 97 ? 5.496 13.953 13.375 1.00 76.75 97 ILE A N 1
ATOM 762 C CA . ILE A 1 97 ? 6.123 15.048 14.114 1.00 76.75 97 ILE A CA 1
ATOM 763 C C . ILE A 1 97 ? 6.324 16.213 13.142 1.00 76.75 97 ILE A C 1
ATOM 765 O O . ILE A 1 97 ? 7.155 16.150 12.232 1.00 76.75 97 ILE A O 1
ATOM 769 N N . ALA A 1 98 ? 5.549 17.284 13.316 1.00 69.50 98 ALA A N 1
ATOM 770 C CA . ALA A 1 98 ? 5.771 18.517 12.579 1.00 69.50 98 ALA A CA 1
ATOM 771 C C . ALA A 1 98 ? 7.174 19.039 12.920 1.00 69.50 98 ALA A C 1
ATOM 773 O O . ALA A 1 98 ? 7.483 19.274 14.090 1.00 69.50 98 ALA A O 1
ATOM 774 N N . ALA A 1 99 ? 8.029 19.224 11.910 1.00 61.19 99 ALA A N 1
ATOM 775 C CA . ALA A 1 99 ? 9.264 19.969 12.118 1.00 61.19 99 ALA A CA 1
ATOM 776 C C . ALA A 1 99 ? 8.899 21.360 12.675 1.00 61.19 99 ALA A C 1
ATOM 778 O O . ALA A 1 99 ? 7.914 21.945 12.203 1.00 61.19 99 ALA A O 1
ATOM 779 N N . PRO A 1 100 ? 9.637 21.888 13.670 1.00 59.50 100 PRO A N 1
ATOM 780 C CA . PRO A 1 100 ? 9.422 23.258 14.108 1.00 59.50 100 PRO A CA 1
ATOM 781 C C . PRO A 1 100 ? 9.514 24.183 12.888 1.00 59.50 100 PRO A C 1
ATOM 783 O O . PRO A 1 100 ? 10.418 24.033 12.064 1.00 59.50 100 PRO A O 1
ATOM 786 N N . ARG A 1 101 ? 8.506 25.051 12.746 1.00 54.00 101 ARG A N 1
ATOM 787 C CA . ARG A 1 101 ? 8.408 26.037 11.663 1.00 54.00 101 ARG A CA 1
ATOM 788 C C . ARG A 1 101 ? 9.563 27.025 11.696 1.00 54.00 101 ARG A C 1
ATOM 790 O O . ARG A 1 101 ? 9.963 27.408 12.817 1.00 54.00 101 ARG A O 1
#